Protein AF-A0AAV6TM49-F1 (afdb_monomer_lite)

InterPro domains:
  IPR004468 CTP synthase [PTHR11550] (1-60)
  IPR017456 CTP synthase, N-terminal [PF06418] (1-61)
  IPR027417 P-loop containing nucleoside triphosphate hydrolase [G3DSA:3.40.50.300] (1-66)
  IPR027417 P-loop containing nucleoside triphosphate hydrolase [SSF52540] (1-63)

Structure (mmCIF, N/CA/C/O backbone):
data_AF-A0AAV6TM49-F1
#
_entry.id   AF-A0AAV6TM49-F1
#
loop_
_atom_site.group_PDB
_atom_site.id
_atom_site.type_symbol
_atom_site.label_atom_id
_atom_site.label_alt_id
_atom_site.label_comp_id
_atom_site.label_asym_id
_atom_site.label_entity_id
_atom_site.label_seq_id
_atom_site.pdbx_PDB_ins_code
_atom_site.Cartn_x
_atom_site.Cartn_y
_atom_site.Cartn_z
_atom_site.occupancy
_atom_site.B_iso_or_equiv
_atom_site.auth_seq_id
_atom_site.auth_comp_id
_atom_site.auth_asym_id
_atom_site.auth_atom_id
_atom_site.pdbx_PDB_model_num
ATOM 1 N N . LEU A 1 1 ? -4.002 -5.905 1.797 1.00 90.75 1 LEU A N 1
ATOM 2 C CA . LEU A 1 1 ? -4.870 -5.826 3.004 1.00 90.75 1 LEU A CA 1
ATOM 3 C C . LEU A 1 1 ? -4.627 -4.482 3.680 1.00 90.75 1 LEU A C 1
ATOM 5 O O . LEU A 1 1 ? -3.466 -4.128 3.867 1.00 90.75 1 LEU A O 1
ATOM 9 N N . VAL A 1 2 ? -5.679 -3.748 4.039 1.00 94.00 2 VAL A N 1
ATOM 10 C CA . VAL A 1 2 ? -5.583 -2.449 4.727 1.00 94.00 2 VAL A CA 1
ATOM 11 C C . VAL A 1 2 ? -6.208 -2.598 6.116 1.00 94.00 2 VAL A C 1
ATOM 13 O O . VAL A 1 2 ? -7.407 -2.392 6.268 1.00 94.00 2 VAL A O 1
ATOM 16 N N . PRO A 1 3 ? -5.441 -3.040 7.128 1.00 93.19 3 PRO A N 1
ATOM 17 C CA . PRO A 1 3 ? -5.972 -3.209 8.473 1.00 93.19 3 PRO A CA 1
ATOM 18 C C . PRO A 1 3 ? -6.104 -1.865 9.193 1.00 93.19 3 PRO A C 1
ATOM 20 O O . PRO A 1 3 ? -5.336 -0.930 8.942 1.00 93.19 3 PRO A O 1
ATOM 23 N N . LYS A 1 4 ? -7.019 -1.821 10.161 1.00 93.56 4 LYS A N 1
ATOM 24 C CA . LYS A 1 4 ? -7.208 -0.702 11.085 1.00 93.56 4 LYS A CA 1
ATOM 25 C C . LYS A 1 4 ? -7.105 -1.210 12.528 1.00 93.56 4 LYS A C 1
ATOM 27 O O . LYS A 1 4 ? -8.100 -1.635 13.111 1.00 93.56 4 LYS A O 1
ATOM 32 N N . PRO A 1 5 ? -5.897 -1.239 13.121 1.00 91.94 5 PRO A N 1
ATOM 33 C CA . PRO A 1 5 ? -5.727 -1.718 14.488 1.00 91.94 5 PRO A CA 1
ATOM 34 C C . PRO A 1 5 ? -6.541 -0.867 15.468 1.00 91.94 5 PRO A C 1
ATOM 36 O O . PRO A 1 5 ? -6.361 0.353 15.511 1.00 91.94 5 PRO A O 1
ATOM 39 N N . LYS A 1 6 ? -7.375 -1.513 16.297 1.00 90.25 6 LYS A N 1
ATOM 40 C CA . LYS A 1 6 ? -8.268 -0.848 17.270 1.00 90.25 6 LYS A CA 1
ATOM 41 C C . LYS A 1 6 ? -7.542 0.128 18.200 1.00 90.25 6 LYS A C 1
ATOM 43 O O . LYS A 1 6 ? -8.092 1.166 18.531 1.00 90.25 6 LYS A O 1
ATOM 48 N N . ALA A 1 7 ? -6.296 -0.178 18.563 1.00 92.94 7 ALA A N 1
ATOM 49 C CA . ALA A 1 7 ? -5.468 0.673 19.418 1.00 92.94 7 ALA A CA 1
ATOM 50 C C . ALA A 1 7 ? -5.121 2.035 18.786 1.00 92.94 7 ALA A C 1
ATOM 52 O O . ALA A 1 7 ? -4.881 2.994 19.507 1.00 92.94 7 ALA A O 1
ATOM 53 N N . THR A 1 8 ? -5.072 2.115 17.452 1.00 92.25 8 THR A N 1
ATOM 54 C CA . THR A 1 8 ? -4.720 3.350 16.727 1.00 92.25 8 THR A CA 1
ATOM 55 C C . THR A 1 8 ? -5.902 3.981 16.008 1.00 92.25 8 THR A C 1
ATOM 57 O O . THR A 1 8 ? -5.887 5.178 15.769 1.00 92.25 8 THR A O 1
ATOM 60 N N . GLY A 1 9 ? -6.896 3.184 15.605 1.00 90.75 9 GLY A N 1
ATOM 61 C CA . GLY A 1 9 ? -8.030 3.662 14.814 1.00 90.75 9 GLY A CA 1
ATOM 62 C C . GLY A 1 9 ? -7.676 4.101 13.388 1.00 90.75 9 GLY A C 1
ATOM 63 O O . GLY A 1 9 ? -8.536 4.624 12.691 1.00 90.75 9 GLY A O 1
ATOM 64 N N . GLU A 1 10 ? -6.447 3.867 12.922 1.00 93.00 10 GLU A N 1
ATOM 65 C CA . GLU A 1 10 ? -5.974 4.336 11.618 1.00 93.00 10 GLU A CA 1
ATOM 66 C C . GLU A 1 10 ? -5.736 3.190 10.637 1.00 93.00 10 GLU A C 1
ATOM 68 O O . GLU A 1 10 ? -5.087 2.191 10.965 1.00 93.00 10 GLU A O 1
ATOM 73 N N . HIS A 1 11 ? -6.180 3.381 9.395 1.00 94.50 11 HIS A N 1
ATOM 74 C CA . HIS A 1 11 ? -5.874 2.483 8.288 1.00 94.50 11 HIS A CA 1
ATOM 75 C C . HIS A 1 11 ? -4.373 2.479 7.985 1.00 94.50 11 HIS A C 1
ATOM 77 O O . HIS A 1 11 ? -3.763 3.519 7.721 1.00 94.50 11 HIS A O 1
ATOM 83 N N . LYS A 1 12 ? -3.760 1.293 7.982 1.00 94.06 12 LYS A N 1
ATOM 84 C CA . LYS A 1 12 ? -2.328 1.134 7.703 1.00 94.06 12 LYS A CA 1
ATOM 85 C C . LYS A 1 12 ? -2.108 0.578 6.296 1.00 94.06 12 LYS A C 1
ATOM 87 O O . LYS A 1 12 ? -2.508 -0.537 5.980 1.00 94.06 12 LYS A O 1
ATOM 92 N N . THR A 1 13 ? -1.396 1.330 5.456 1.00 95.81 13 THR A N 1
ATOM 93 C CA . THR A 1 13 ? -1.065 0.934 4.070 1.00 95.81 13 THR A CA 1
ATOM 94 C C . THR A 1 13 ? 0.181 0.056 3.965 1.00 95.81 13 THR A C 1
ATOM 96 O O . THR A 1 13 ? 0.333 -0.681 2.992 1.00 95.81 13 THR A O 1
ATOM 99 N N . LYS A 1 14 ? 1.074 0.109 4.963 1.00 95.75 14 LYS A N 1
ATOM 100 C CA . LYS A 1 14 ? 2.382 -0.569 4.959 1.00 95.75 14 LYS A CA 1
ATOM 101 C C . LYS A 1 14 ? 2.311 -2.082 4.676 1.00 95.75 14 LYS A C 1
ATOM 103 O O . LYS A 1 14 ? 3.131 -2.543 3.886 1.00 95.75 14 LYS A O 1
ATOM 108 N N . PRO A 1 15 ? 1.341 -2.853 5.212 1.00 95.62 15 PRO A N 1
ATOM 109 C CA . PRO A 1 15 ? 1.204 -4.268 4.858 1.00 95.62 15 PRO A CA 1
ATOM 110 C C . PRO A 1 15 ? 0.966 -4.496 3.358 1.00 95.62 15 PRO A C 1
ATOM 112 O O . PRO A 1 15 ? 1.583 -5.373 2.770 1.00 95.62 15 PRO A O 1
ATOM 115 N N . THR A 1 16 ? 0.133 -3.670 2.710 1.00 95.94 16 THR A N 1
ATOM 116 C CA . THR A 1 16 ? -0.102 -3.765 1.255 1.00 95.94 16 THR A CA 1
ATOM 117 C C . THR A 1 16 ? 1.148 -3.388 0.458 1.00 95.94 16 THR A C 1
ATOM 119 O O . THR A 1 16 ? 1.493 -4.071 -0.502 1.00 95.94 16 THR A O 1
ATOM 122 N N . GLN A 1 17 ? 1.869 -2.347 0.885 1.00 95.69 17 GLN A N 1
ATOM 123 C CA . GLN A 1 17 ? 3.122 -1.928 0.244 1.00 95.69 17 GLN A CA 1
ATOM 124 C C . GLN A 1 17 ? 4.188 -3.035 0.282 1.00 95.69 17 GLN A C 1
ATOM 126 O O . GLN A 1 17 ? 4.898 -3.237 -0.701 1.00 95.69 17 GLN A O 1
ATOM 131 N N . ALA A 1 18 ? 4.283 -3.771 1.397 1.00 96.75 18 ALA A N 1
ATOM 132 C CA . ALA A 1 18 ? 5.199 -4.901 1.531 1.00 96.75 18 ALA A CA 1
ATOM 133 C C . ALA A 1 18 ? 4.864 -6.028 0.540 1.00 96.75 18 ALA A C 1
ATOM 135 O O . ALA A 1 18 ? 5.758 -6.484 -0.167 1.00 96.75 18 ALA A O 1
ATOM 136 N N . SER A 1 19 ? 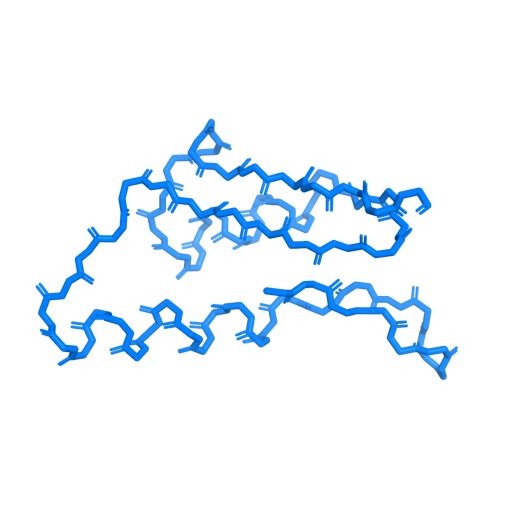3.584 -6.398 0.409 1.00 96.19 19 SER A N 1
ATOM 137 C CA . SER A 1 19 ? 3.150 -7.424 -0.551 1.00 96.19 19 SER A CA 1
ATOM 138 C C . SER A 1 19 ? 3.444 -7.036 -2.003 1.00 96.19 19 SER A C 1
ATOM 140 O O . SER A 1 19 ? 3.946 -7.855 -2.765 1.00 96.19 19 SER A O 1
ATOM 142 N N . VAL A 1 20 ? 3.188 -5.782 -2.398 1.00 96.31 20 VAL A N 1
ATOM 143 C CA . VAL A 1 20 ? 3.496 -5.317 -3.765 1.00 96.31 20 VAL A CA 1
ATOM 144 C C . VAL A 1 20 ? 5.006 -5.282 -4.018 1.00 96.31 20 VAL A C 1
ATOM 146 O O . VAL A 1 20 ? 5.462 -5.586 -5.119 1.00 96.31 20 VAL A O 1
ATOM 149 N N . ARG A 1 21 ? 5.813 -4.929 -3.010 1.00 96.12 21 ARG A N 1
ATOM 150 C CA . ARG A 1 21 ? 7.276 -4.992 -3.119 1.00 96.12 21 ARG A CA 1
ATOM 151 C C . ARG A 1 21 ? 7.763 -6.425 -3.331 1.00 96.12 21 ARG A C 1
ATOM 153 O O . ARG A 1 21 ? 8.626 -6.627 -4.176 1.00 96.12 21 ARG A O 1
ATOM 160 N N . GLU A 1 22 ? 7.231 -7.382 -2.579 1.00 97.31 22 GLU A N 1
ATOM 161 C CA . GLU A 1 22 ? 7.581 -8.798 -2.718 1.00 97.31 22 GLU A CA 1
ATOM 162 C C . GLU A 1 22 ? 7.179 -9.338 -4.094 1.00 97.31 22 GLU A C 1
ATOM 164 O O . GLU A 1 22 ? 8.017 -9.907 -4.785 1.00 97.31 22 GLU A O 1
ATOM 169 N N . LEU A 1 23 ? 5.956 -9.039 -4.550 1.00 96.69 23 LEU A N 1
ATOM 170 C CA . LEU A 1 23 ? 5.469 -9.397 -5.886 1.00 96.69 23 LEU A CA 1
ATOM 171 C C . LEU A 1 23 ? 6.402 -8.883 -6.998 1.00 96.69 23 LEU A C 1
ATOM 173 O O . LEU A 1 23 ? 6.794 -9.644 -7.881 1.00 96.69 23 LEU A O 1
ATOM 177 N N . ARG A 1 24 ? 6.836 -7.618 -6.906 1.00 94.94 24 ARG A N 1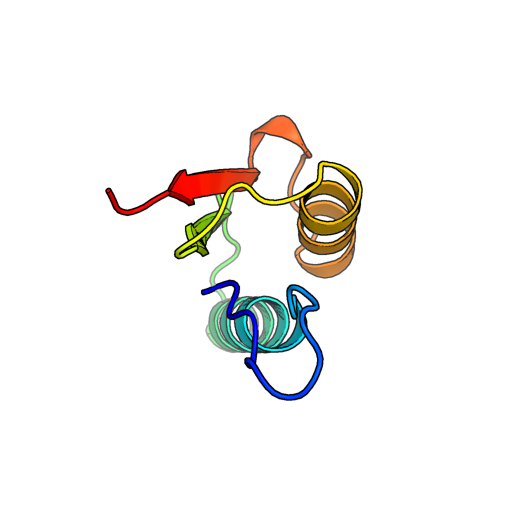
ATOM 178 C CA . ARG A 1 24 ? 7.818 -7.039 -7.841 1.00 94.94 24 ARG A CA 1
ATOM 179 C C . ARG A 1 24 ? 9.197 -7.677 -7.728 1.00 94.94 24 ARG A C 1
ATOM 181 O O . ARG A 1 24 ? 9.876 -7.821 -8.738 1.00 94.94 24 ARG A O 1
ATOM 188 N N . GLY A 1 25 ? 9.603 -8.092 -6.529 1.00 97.19 25 GLY A N 1
ATOM 189 C CA . GLY A 1 25 ? 10.831 -8.860 -6.314 1.00 97.19 25 GLY A CA 1
ATOM 190 C C . GLY A 1 25 ? 10.828 -10.214 -7.032 1.00 97.19 25 GLY A C 1
ATOM 191 O O . GLY A 1 25 ? 11.889 -10.701 -7.406 1.00 97.19 25 GLY A O 1
ATOM 192 N N . LEU A 1 26 ? 9.643 -10.776 -7.286 1.00 97.81 26 LEU A N 1
ATOM 193 C CA . LEU A 1 26 ? 9.446 -11.983 -8.095 1.00 97.81 26 LEU A CA 1
ATOM 194 C C . LEU A 1 26 ? 9.372 -11.696 -9.608 1.00 97.81 26 LEU A C 1
ATOM 196 O O . LEU A 1 26 ? 9.152 -12.614 -10.392 1.00 97.81 26 LEU A O 1
ATOM 200 N N . GLY A 1 27 ? 9.541 -10.438 -10.031 1.00 96.94 27 GLY A N 1
ATOM 201 C CA . GLY A 1 27 ? 9.466 -10.018 -11.433 1.00 96.94 27 GLY A CA 1
ATOM 202 C C . GLY A 1 27 ? 8.053 -9.703 -11.934 1.00 96.94 27 GLY A C 1
ATOM 203 O O . GLY A 1 27 ? 7.872 -9.499 -13.132 1.00 96.94 27 GLY A O 1
ATOM 204 N N . LEU A 1 28 ? 7.055 -9.646 -11.045 1.00 96.62 28 LEU A N 1
ATOM 205 C CA . LEU A 1 28 ? 5.662 -9.368 -11.400 1.00 96.62 28 LEU A CA 1
ATOM 206 C C . LEU A 1 28 ? 5.270 -7.936 -11.018 1.00 96.62 28 LEU A C 1
ATOM 208 O O . LEU A 1 28 ? 5.362 -7.535 -9.858 1.00 96.62 28 LEU A O 1
ATOM 212 N N . SER A 1 29 ? 4.780 -7.170 -11.991 1.00 94.12 29 SER A N 1
ATOM 213 C CA . SER A 1 29 ? 4.264 -5.815 -11.776 1.00 94.12 29 SER A CA 1
ATOM 214 C C . SER A 1 29 ? 2.740 -5.827 -11.864 1.00 94.12 29 SER A C 1
ATOM 216 O O . SER A 1 29 ? 2.213 -6.274 -12.879 1.00 94.12 29 SER A O 1
ATOM 218 N N . PRO A 1 30 ? 2.018 -5.380 -10.825 1.00 95.25 30 PRO A N 1
ATOM 219 C CA . PRO A 1 30 ? 0.563 -5.369 -10.859 1.00 95.25 30 PRO A CA 1
ATOM 220 C C . PRO A 1 30 ? 0.026 -4.160 -11.632 1.00 95.25 30 PRO A C 1
ATOM 222 O O . PRO A 1 30 ? 0.421 -3.029 -11.357 1.00 95.25 30 PRO A O 1
ATOM 225 N N . ASP A 1 31 ? -0.9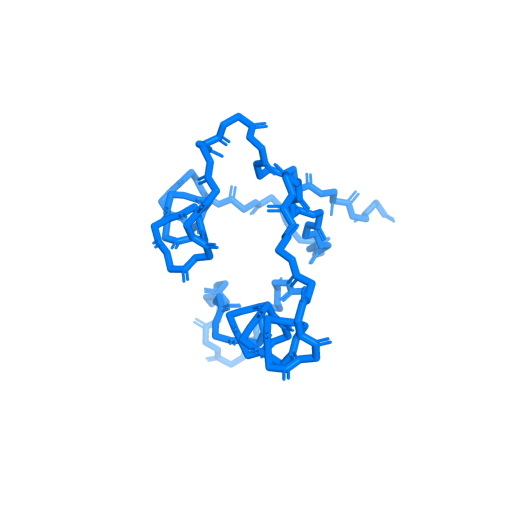52 -4.392 -12.506 1.00 94.00 31 ASP A N 1
ATOM 226 C CA . ASP A 1 31 ? -1.761 -3.326 -13.118 1.00 94.00 31 ASP A CA 1
ATOM 227 C C . ASP A 1 31 ? -2.888 -2.849 -12.189 1.00 94.00 31 ASP A C 1
ATOM 229 O O . ASP A 1 31 ? -3.360 -1.719 -12.289 1.00 94.00 31 ASP A O 1
ATOM 233 N N . LEU A 1 32 ? -3.323 -3.721 -11.272 1.00 94.75 32 LEU A N 1
ATOM 234 C CA . LEU A 1 32 ? -4.406 -3.479 -10.323 1.00 94.75 32 LEU A CA 1
ATOM 235 C C . LEU A 1 32 ? -4.016 -3.961 -8.922 1.00 94.75 32 LEU A C 1
ATOM 237 O O . LEU A 1 32 ? -3.454 -5.044 -8.749 1.00 94.75 32 LEU A O 1
ATOM 241 N N . VAL A 1 33 ? -4.378 -3.186 -7.899 1.00 95.25 33 VAL A N 1
ATOM 242 C CA . VAL A 1 33 ? -4.202 -3.539 -6.486 1.00 95.25 33 VAL A CA 1
ATOM 243 C C . VAL A 1 33 ? -5.561 -3.555 -5.803 1.00 95.25 33 VAL A C 1
ATOM 245 O O . VAL A 1 33 ? -6.162 -2.512 -5.544 1.00 95.25 33 VAL A O 1
ATOM 248 N N . VAL A 1 34 ? -6.027 -4.758 -5.464 1.00 94.44 34 VAL A N 1
ATOM 249 C CA . VAL A 1 34 ? -7.262 -4.947 -4.698 1.00 94.44 34 VAL A CA 1
ATOM 250 C C . VAL A 1 34 ? -6.937 -5.054 -3.212 1.00 94.44 34 VAL A C 1
ATOM 252 O O . VAL A 1 34 ? -6.348 -6.020 -2.722 1.00 94.44 34 VAL A O 1
ATOM 255 N N . CYS A 1 35 ? -7.356 -4.045 -2.469 1.00 94.00 35 CYS A N 1
ATOM 256 C CA . CYS A 1 35 ? -7.263 -3.986 -1.025 1.00 94.00 35 C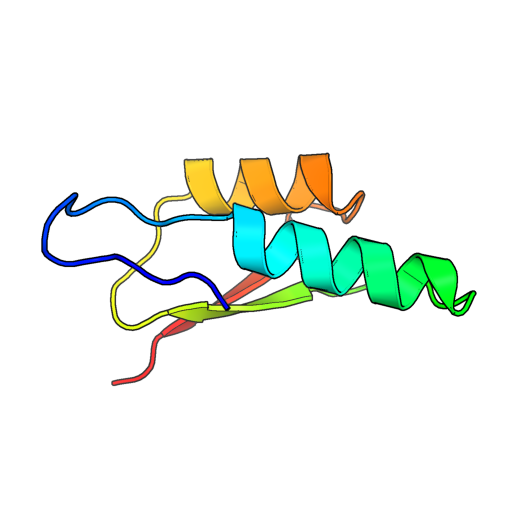YS A CA 1
ATOM 257 C C . CYS A 1 35 ? -8.550 -4.508 -0.390 1.00 94.00 35 CYS A C 1
ATOM 259 O O . CYS A 1 35 ? -9.643 -4.237 -0.870 1.00 94.00 35 CYS A O 1
ATOM 261 N N . ARG A 1 36 ? -8.423 -5.221 0.731 1.00 93.69 36 ARG A N 1
ATOM 262 C CA . ARG A 1 36 ? -9.556 -5.531 1.614 1.00 93.69 36 ARG A CA 1
ATOM 263 C C . ARG A 1 36 ? -9.461 -4.708 2.889 1.00 93.69 36 ARG A C 1
ATOM 265 O O . ARG A 1 36 ? -8.353 -4.596 3.424 1.00 93.69 36 ARG A O 1
ATOM 272 N N . SER A 1 37 ? -10.597 -4.192 3.344 1.00 91.75 37 SER A N 1
ATOM 273 C CA . SER A 1 37 ? -10.771 -3.460 4.603 1.00 91.75 37 SER A CA 1
ATOM 274 C C . SER A 1 37 ? -12.062 -3.905 5.301 1.00 91.75 37 SER A C 1
ATOM 276 O O . SER A 1 37 ? -12.960 -4.443 4.651 1.00 91.75 37 SER A O 1
ATOM 278 N N . GLU A 1 38 ? -12.122 -3.710 6.616 1.00 89.62 38 GLU A N 1
ATOM 279 C CA . GLU A 1 38 ? -13.332 -3.912 7.434 1.00 89.62 38 GLU A CA 1
ATOM 280 C C . GLU A 1 38 ? -14.227 -2.665 7.420 1.00 89.62 38 GLU A C 1
ATOM 282 O O . GLU A 1 38 ? -15.442 -2.780 7.388 1.00 89.62 38 GLU A O 1
ATOM 287 N N . ASP A 1 39 ? -13.620 -1.478 7.359 1.00 90.12 39 ASP A N 1
ATOM 288 C CA . ASP A 1 39 ? -14.317 -0.193 7.322 1.00 90.12 39 ASP A CA 1
ATOM 289 C C . ASP A 1 39 ? -14.116 0.507 5.966 1.00 90.12 39 ASP A C 1
ATOM 291 O O . ASP A 1 39 ? -13.128 0.223 5.265 1.00 90.12 39 ASP A O 1
ATOM 295 N N . PRO A 1 40 ? -14.984 1.478 5.612 1.00 90.25 40 PRO A N 1
ATOM 296 C CA . PRO A 1 40 ? -14.704 2.439 4.554 1.00 90.25 40 PRO A CA 1
ATOM 297 C C . PRO A 1 40 ? -13.340 3.101 4.754 1.00 90.25 40 PRO A C 1
ATOM 299 O O . PRO A 1 40 ? -12.986 3.532 5.852 1.00 90.25 40 PRO A O 1
ATOM 302 N N . VAL A 1 41 ? -12.570 3.170 3.674 1.00 91.12 41 VAL A N 1
ATOM 303 C CA . VAL A 1 41 ? -11.203 3.689 3.682 1.00 91.12 41 VAL A CA 1
ATOM 304 C C . VAL A 1 41 ? -11.182 5.060 3.023 1.00 91.12 41 VAL A C 1
ATOM 306 O O . VAL A 1 41 ? -11.739 5.230 1.941 1.00 91.12 41 VAL A O 1
ATOM 309 N N . ASP A 1 42 ? -10.496 6.014 3.646 1.00 91.75 42 ASP A N 1
ATOM 310 C CA . ASP A 1 42 ? -10.367 7.369 3.113 1.00 91.75 42 ASP A CA 1
ATOM 311 C C . ASP A 1 42 ? -9.608 7.401 1.781 1.00 91.75 42 ASP A C 1
ATOM 313 O O . ASP A 1 42 ? -8.633 6.669 1.570 1.00 91.75 42 ASP A O 1
ATOM 317 N N . GLU A 1 43 ? -9.967 8.351 0.917 1.00 91.94 43 GLU A N 1
ATOM 318 C CA . GLU A 1 43 ? -9.309 8.531 -0.382 1.00 91.94 43 GLU A CA 1
ATOM 319 C C . GLU A 1 43 ? -7.802 8.813 -0.234 1.00 91.94 43 GLU A C 1
ATOM 321 O O . GLU A 1 43 ? -6.989 8.365 -1.041 1.00 91.94 43 GLU A O 1
ATOM 326 N N . SER A 1 44 ? -7.387 9.463 0.859 1.00 94.06 44 SER A N 1
ATOM 327 C CA . SER A 1 44 ? -5.968 9.715 1.153 1.00 94.06 44 SER A CA 1
ATOM 328 C C . SER A 1 44 ? -5.150 8.424 1.322 1.00 94.06 44 SER A C 1
ATOM 330 O O . SER A 1 44 ? -3.974 8.358 0.951 1.00 94.06 44 SER A O 1
ATOM 332 N N . VAL A 1 45 ? -5.761 7.366 1.859 1.00 94.06 45 VAL A N 1
ATOM 333 C CA . VAL A 1 45 ? -5.137 6.049 2.033 1.00 94.06 45 VAL A CA 1
ATOM 334 C C . VAL A 1 45 ? -5.019 5.357 0.677 1.00 94.06 45 VAL A C 1
ATOM 336 O O . VAL A 1 45 ? -3.971 4.782 0.373 1.00 94.06 45 VAL A O 1
ATOM 339 N N . LYS A 1 46 ? -6.052 5.471 -0.166 1.00 94.38 46 LYS A N 1
ATOM 340 C CA . LYS A 1 46 ? -6.045 4.971 -1.546 1.00 94.38 46 LYS A CA 1
ATOM 341 C C . LYS A 1 46 ? -4.958 5.648 -2.389 1.00 94.38 46 LYS A C 1
ATOM 343 O O . LYS A 1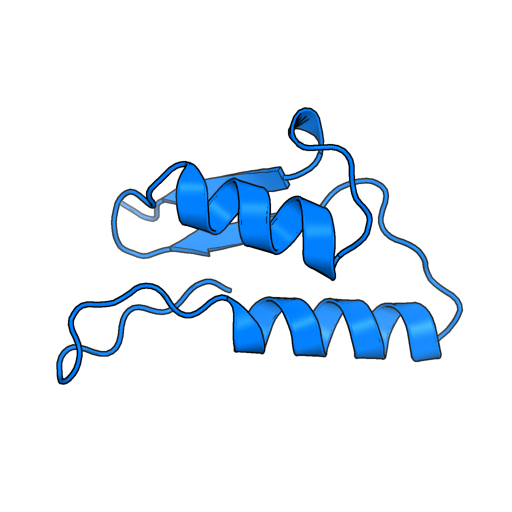 46 ? -4.166 4.953 -3.025 1.00 94.38 46 LYS A O 1
ATOM 348 N N . GLN A 1 47 ? -4.836 6.973 -2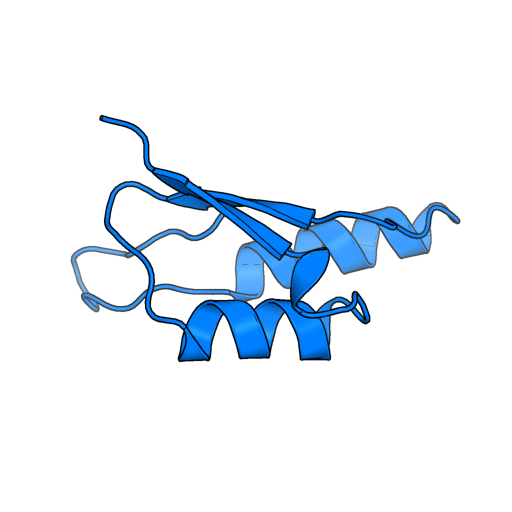.308 1.00 95.00 47 GLN A N 1
ATOM 349 C CA . GLN A 1 47 ? -3.775 7.738 -2.974 1.00 95.00 47 GLN A CA 1
ATOM 350 C C . GLN A 1 47 ? -2.378 7.317 -2.513 1.00 95.00 47 GLN A C 1
ATOM 352 O O . GLN A 1 47 ? -1.495 7.093 -3.339 1.00 95.00 47 GLN A O 1
ATOM 357 N N . LYS A 1 48 ? -2.170 7.128 -1.201 1.00 95.25 48 LYS A N 1
ATOM 358 C CA . LYS A 1 48 ? -0.902 6.584 -0.689 1.00 95.25 48 LYS A CA 1
ATOM 359 C C . LYS A 1 48 ? -0.603 5.221 -1.313 1.00 95.25 48 LYS A C 1
ATOM 361 O O . LYS A 1 48 ? 0.521 4.982 -1.738 1.00 95.25 48 LYS A O 1
ATOM 366 N N . ILE A 1 49 ? -1.579 4.319 -1.388 1.00 95.44 49 ILE A N 1
ATOM 367 C CA . ILE A 1 49 ? -1.374 2.999 -2.003 1.00 95.44 49 ILE A CA 1
ATOM 368 C C . ILE A 1 49 ? -0.985 3.144 -3.475 1.00 95.44 49 ILE A C 1
ATOM 370 O O . ILE A 1 49 ? 0.011 2.543 -3.865 1.00 95.44 49 ILE A O 1
ATOM 374 N N . SER A 1 50 ? -1.689 3.973 -4.248 1.00 96.38 50 SER A N 1
ATOM 375 C CA . SER A 1 50 ? -1.358 4.270 -5.650 1.00 96.38 50 SER A CA 1
ATOM 376 C C . SER A 1 50 ? 0.097 4.735 -5.802 1.00 96.38 50 SER A C 1
ATOM 378 O O . SER A 1 50 ? 0.870 4.107 -6.528 1.00 96.38 50 SER A O 1
ATOM 380 N N . ILE A 1 51 ? 0.512 5.742 -5.023 1.00 95.50 51 ILE A N 1
ATOM 381 C CA . ILE A 1 51 ? 1.868 6.309 -5.070 1.00 95.50 51 ILE A CA 1
ATOM 382 C C . ILE A 1 51 ? 2.931 5.273 -4.693 1.00 95.50 51 ILE A C 1
ATOM 384 O O . ILE A 1 51 ? 3.917 5.138 -5.403 1.00 95.50 51 ILE A O 1
ATOM 388 N N . PHE A 1 52 ? 2.757 4.525 -3.599 1.00 94.44 52 PHE A N 1
ATOM 389 C CA . PHE A 1 52 ? 3.777 3.573 -3.128 1.00 94.44 52 PHE A CA 1
ATOM 390 C C . PHE A 1 52 ? 3.818 2.269 -3.940 1.00 94.44 52 PHE A C 1
ATOM 392 O O . PHE A 1 52 ? 4.857 1.605 -4.014 1.00 94.44 52 PHE A O 1
ATOM 399 N N . CYS A 1 53 ? 2.692 1.880 -4.539 1.00 94.81 53 CYS A N 1
ATOM 400 C CA . CYS A 1 53 ? 2.593 0.676 -5.363 1.00 94.81 53 CYS A CA 1
ATOM 401 C C . CYS A 1 53 ? 2.878 0.954 -6.845 1.00 94.81 53 CYS A C 1
ATOM 403 O O . CYS A 1 53 ? 3.097 0.001 -7.583 1.00 94.81 53 CYS A O 1
ATOM 405 N N . HIS A 1 54 ? 2.970 2.230 -7.243 1.00 94.44 54 HIS A N 1
ATOM 406 C CA . HIS A 1 54 ? 3.205 2.694 -8.616 1.00 94.44 54 HIS A CA 1
ATOM 407 C C . HIS A 1 54 ? 2.100 2.238 -9.576 1.00 94.44 54 HIS A C 1
ATOM 409 O O . HIS A 1 54 ? 2.367 1.820 -10.699 1.00 94.44 54 HIS A O 1
ATOM 415 N N . VAL A 1 55 ? 0.857 2.306 -9.108 1.00 94.88 55 VAL A N 1
ATOM 416 C CA . VAL A 1 55 ? -0.335 1.960 -9.886 1.00 94.88 55 VAL A CA 1
ATOM 417 C C . VAL A 1 55 ? -1.193 3.209 -10.000 1.00 94.88 55 VAL A C 1
ATOM 419 O O . VAL A 1 55 ? -1.258 3.988 -9.045 1.00 94.88 55 VAL A O 1
ATOM 422 N N . ALA A 1 56 ? -1.840 3.419 -11.145 1.00 94.19 56 ALA A N 1
ATOM 423 C CA . ALA A 1 56 ? -2.747 4.546 -11.334 1.00 94.19 56 ALA A CA 1
ATOM 424 C C . ALA A 1 56 ? -3.843 4.560 -10.242 1.00 94.19 56 ALA A C 1
ATOM 426 O O . ALA A 1 56 ? -4.219 3.488 -9.751 1.00 94.19 56 ALA A O 1
ATOM 427 N N . PRO A 1 57 ? -4.361 5.730 -9.825 1.00 91.88 57 PRO A N 1
ATOM 428 C CA . PRO A 1 57 ? -5.401 5.815 -8.796 1.00 91.88 57 PRO A CA 1
ATOM 429 C C . PRO A 1 57 ? -6.635 4.953 -9.095 1.00 91.88 57 PRO A C 1
ATOM 431 O O . PRO A 1 57 ? -7.236 4.382 -8.182 1.00 91.88 57 PRO A O 1
ATOM 434 N N . GLU A 1 58 ? -6.982 4.821 -10.374 1.00 93.19 58 GLU A N 1
ATOM 435 C CA . GLU A 1 58 ? -8.081 4.000 -10.885 1.00 93.19 58 GLU A CA 1
ATOM 436 C C . GLU A 1 58 ? -7.792 2.503 -10.728 1.00 93.19 58 GLU A C 1
ATOM 438 O O . GLU A 1 58 ? -8.713 1.707 -10.558 1.00 93.19 58 GLU A O 1
ATOM 443 N N . GLY A 1 59 ? -6.512 2.121 -10.724 1.00 92.44 59 GLY A N 1
ATOM 444 C CA . GLY A 1 59 ? -6.073 0.745 -10.533 1.00 92.44 59 GLY A CA 1
ATOM 445 C C . GLY A 1 59 ? -6.035 0.291 -9.073 1.00 92.44 59 GLY A C 1
ATOM 446 O O . GLY A 1 59 ? -5.681 -0.853 -8.793 1.00 92.44 59 GLY A O 1
ATOM 447 N N . VAL A 1 60 ? -6.408 1.149 -8.119 1.00 94.62 60 VAL A N 1
ATOM 448 C CA . VAL A 1 60 ? -6.551 0.768 -6.709 1.00 94.62 60 VAL A CA 1
ATOM 449 C C . VAL A 1 60 ? -8.027 0.559 -6.383 1.00 94.62 60 VAL A C 1
ATOM 451 O O . VAL A 1 60 ? -8.810 1.505 -6.342 1.00 94.62 60 VAL A O 1
ATOM 454 N N . CYS A 1 61 ? -8.413 -0.676 -6.073 1.00 92.06 61 CYS A N 1
ATOM 455 C CA . CYS A 1 61 ? -9.777 -1.002 -5.657 1.00 92.06 61 CYS A CA 1
ATOM 456 C C . CYS A 1 61 ? -9.796 -1.369 -4.173 1.00 92.06 61 CYS A C 1
ATOM 458 O O . CYS A 1 61 ? -8.975 -2.164 -3.719 1.00 92.06 61 CYS A O 1
ATOM 460 N N . ILE A 1 62 ? -10.742 -0.828 -3.406 1.00 88.81 62 ILE A N 1
ATOM 461 C CA . ILE A 1 62 ? -10.910 -1.172 -1.991 1.00 88.81 62 ILE A CA 1
ATOM 462 C C . ILE A 1 62 ? -12.240 -1.895 -1.831 1.00 88.81 62 ILE A C 1
ATOM 464 O O . ILE A 1 62 ? -13.301 -1.306 -2.004 1.00 88.81 62 ILE A O 1
ATOM 468 N N . ASN A 1 63 ? -12.163 -3.180 -1.506 1.00 88.25 63 ASN A N 1
ATOM 469 C CA . ASN A 1 63 ? -13.319 -3.993 -1.179 1.00 88.25 63 ASN A CA 1
ATOM 470 C C . ASN A 1 63 ? -13.568 -3.949 0.334 1.00 88.25 63 ASN A C 1
ATOM 472 O O . ASN A 1 63 ? -12.693 -4.330 1.123 1.00 88.25 63 ASN A O 1
ATOM 476 N N . ILE A 1 64 ? -14.758 -3.496 0.717 1.00 80.94 64 ILE A N 1
ATOM 477 C CA . ILE A 1 64 ? -15.221 -3.458 2.104 1.00 80.94 64 ILE A CA 1
ATOM 478 C C . ILE A 1 64 ? -15.953 -4.772 2.355 1.00 80.94 64 ILE A C 1
ATOM 480 O O . ILE A 1 64 ? -16.897 -5.107 1.640 1.00 80.94 64 ILE A O 1
ATOM 484 N N . LYS A 1 65 ? -15.495 -5.548 3.339 1.00 67.12 65 LYS A N 1
ATOM 485 C CA . LYS A 1 65 ? -16.292 -6.683 3.808 1.00 67.12 65 LYS A CA 1
ATOM 486 C C . LYS A 1 65 ? -17.453 -6.142 4.638 1.00 67.12 65 LYS A C 1
ATOM 488 O O . LYS A 1 65 ? -17.202 -5.437 5.608 1.00 67.12 65 LYS A O 1
ATOM 493 N N . VAL A 1 66 ? -18.676 -6.482 4.234 1.00 52.78 66 VAL A N 1
ATOM 494 C CA . VAL A 1 66 ? -19.880 -6.356 5.070 1.00 52.78 66 VAL A CA 1
ATOM 495 C C . VAL A 1 66 ? -19.854 -7.425 6.157 1.00 52.78 66 VAL A C 1
ATOM 497 O O . VAL A 1 66 ? -19.388 -8.548 5.842 1.00 52.78 66 VAL A O 1
#

Sequence (66 aa):
LVPKPKATGEHKTKPTQASVRELRGLGLSPDLVVCRSEDPVDESVKQKISIFCHVAPEGVCINIKV

Foldseek 3Di:
DFEQPPVHRDTDCVVVLVVLVVCVVVVDQDQAAEAEYQDDDDLVSLVVNCVSSVYPSVRYHYDHDD

Radius of gyration: 11.62 Å; chains: 1; bounding box: 31×22×32 Å

Organism: NCBI:txid931172

pLDDT: mean 92.72, std 6.5, range [52.78, 97.81]

Secondary structure (DSSP, 8-state):
-----TTT-----HHHHHHHHHHHHTT---S-EEEEESS---HHHHHHHHHHHT--GGGEEEEEP-